Protein AF-A0A2K8SKA3-F1 (afdb_monomer_lite)

Structure (mmCIF, N/CA/C/O backbone):
data_AF-A0A2K8SKA3-F1
#
_entry.id   AF-A0A2K8SKA3-F1
#
loop_
_atom_site.group_PDB
_atom_site.id
_atom_site.type_symbol
_atom_site.label_atom_id
_atom_site.label_alt_id
_atom_site.label_comp_id
_atom_site.label_asym_id
_atom_site.label_entity_id
_atom_site.label_seq_id
_atom_site.pdbx_PDB_ins_code
_atom_site.Cartn_x
_atom_site.Cartn_y
_atom_site.Cartn_z
_atom_site.occupancy
_atom_site.B_iso_or_equiv
_atom_site.auth_seq_id
_atom_site.auth_comp_id
_atom_site.auth_asym_id
_atom_site.auth_atom_id
_atom_site.pdbx_PDB_model_num
ATOM 1 N N . MET A 1 1 ? -9.811 -3.970 7.566 1.00 79.94 1 MET A N 1
ATOM 2 C CA . MET A 1 1 ? -8.756 -4.192 8.584 1.00 79.94 1 MET A CA 1
ATOM 3 C C . MET A 1 1 ? -7.469 -3.411 8.287 1.00 79.94 1 MET A C 1
ATOM 5 O O . MET A 1 1 ? -7.051 -2.626 9.126 1.00 79.94 1 MET A O 1
ATOM 9 N N . LEU A 1 2 ? -6.890 -3.516 7.083 1.00 84.75 2 LEU A N 1
ATOM 10 C CA . LEU A 1 2 ? -5.625 -2.854 6.703 1.00 84.75 2 LEU A CA 1
ATOM 11 C C . LEU A 1 2 ? -5.573 -1.323 6.843 1.00 84.75 2 LEU A C 1
ATOM 13 O O . LEU A 1 2 ? -4.530 -0.796 7.215 1.00 84.75 2 LEU A O 1
ATOM 17 N N . LEU A 1 3 ? -6.665 -0.600 6.566 1.00 86.94 3 LEU A N 1
ATOM 18 C CA . LEU A 1 3 ? -6.688 0.866 6.687 1.00 86.94 3 LEU A CA 1
ATOM 19 C C . LEU A 1 3 ? -6.492 1.341 8.134 1.00 86.94 3 LEU A C 1
ATOM 21 O O . LEU A 1 3 ? -5.717 2.262 8.362 1.00 86.94 3 LEU A O 1
ATOM 25 N N . GLY A 1 4 ? -7.134 0.685 9.106 1.00 90.12 4 GLY A N 1
ATOM 26 C CA . GLY A 1 4 ? -6.988 1.032 10.524 1.00 90.12 4 GLY A CA 1
ATOM 27 C C . GLY A 1 4 ? -5.589 0.716 11.055 1.00 90.12 4 GLY A C 1
ATOM 28 O O . GLY A 1 4 ? -4.996 1.520 11.76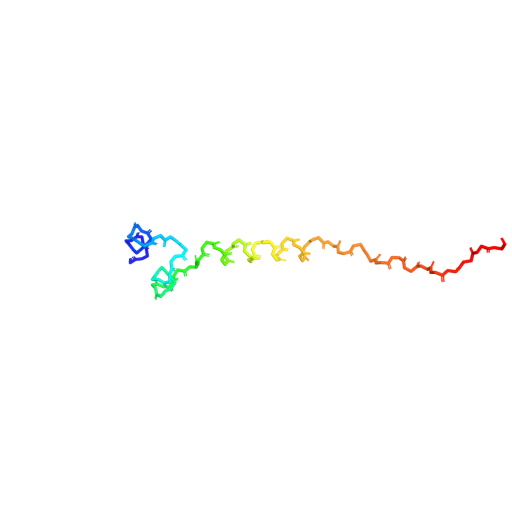6 1.00 90.12 4 GLY A O 1
ATOM 29 N N . VAL A 1 5 ? -5.018 -0.416 10.635 1.00 88.31 5 VAL A N 1
ATOM 30 C CA . VAL A 1 5 ? -3.649 -0.807 11.003 1.00 88.31 5 VAL A CA 1
ATOM 31 C C . VAL A 1 5 ? -2.617 0.123 10.356 1.00 88.31 5 VAL A C 1
ATOM 33 O O . VAL A 1 5 ? -1.688 0.566 11.022 1.00 88.31 5 VAL A O 1
ATOM 36 N N . ALA A 1 6 ? -2.815 0.505 9.090 1.00 88.06 6 ALA A N 1
ATOM 37 C CA . ALA A 1 6 ? -1.984 1.506 8.422 1.00 88.06 6 AL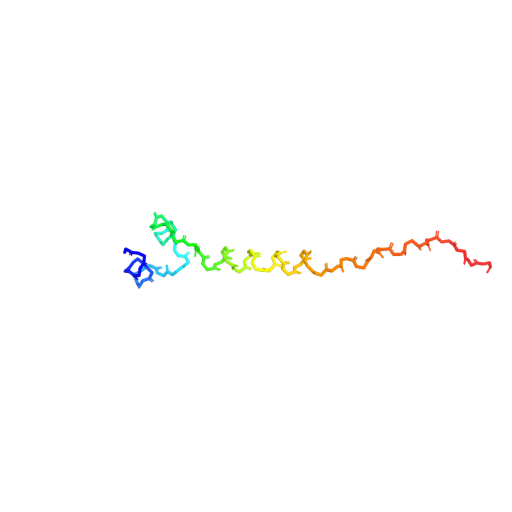A A CA 1
ATOM 38 C C . ALA A 1 6 ? -2.080 2.885 9.076 1.00 88.06 6 ALA A C 1
ATOM 40 O O . ALA A 1 6 ? -1.084 3.597 9.113 1.00 88.06 6 ALA A O 1
ATOM 41 N N . PHE A 1 7 ? -3.264 3.273 9.550 1.00 89.62 7 PHE A N 1
ATOM 42 C CA . PHE A 1 7 ? -3.467 4.549 10.226 1.00 89.62 7 PHE A CA 1
ATOM 43 C C . PHE A 1 7 ? -2.788 4.571 11.601 1.00 89.62 7 PHE A C 1
ATOM 45 O O . PHE A 1 7 ? -2.158 5.561 11.951 1.00 89.62 7 PHE A O 1
ATOM 52 N N . LYS A 1 8 ? -2.858 3.465 12.352 1.00 92.06 8 LYS A N 1
ATOM 53 C CA . LYS A 1 8 ? -2.301 3.371 13.708 1.00 92.06 8 LYS A CA 1
ATOM 54 C C . LYS A 1 8 ? -0.790 3.115 13.744 1.00 92.06 8 LYS A C 1
ATOM 56 O O . LYS A 1 8 ? -0.098 3.723 14.548 1.00 92.06 8 LYS A O 1
ATOM 61 N N . TYR A 1 9 ? -0.288 2.215 12.900 1.00 89.31 9 TYR A N 1
ATOM 62 C CA . TYR A 1 9 ? 1.108 1.755 12.932 1.00 89.31 9 TYR A CA 1
ATOM 63 C C . TYR A 1 9 ? 1.911 2.192 11.697 1.00 89.31 9 TYR A C 1
ATOM 65 O O . TYR A 1 9 ? 3.135 2.129 11.689 1.00 89.31 9 TYR A O 1
ATOM 73 N N . GLY A 1 10 ? 1.248 2.662 10.638 1.00 88.50 10 GLY A N 1
ATOM 74 C CA . GLY A 1 10 ? 1.892 3.026 9.375 1.00 88.50 10 GLY A CA 1
ATOM 75 C C . GLY A 1 10 ? 1.957 1.869 8.375 1.00 88.50 10 GLY A C 1
ATOM 76 O O . GLY A 1 10 ? 1.916 0.694 8.730 1.00 88.50 10 GLY A O 1
ATOM 77 N N . LYS A 1 11 ? 2.094 2.202 7.085 1.00 89.94 11 LYS A N 1
ATOM 78 C CA . LYS A 1 11 ? 2.140 1.234 5.9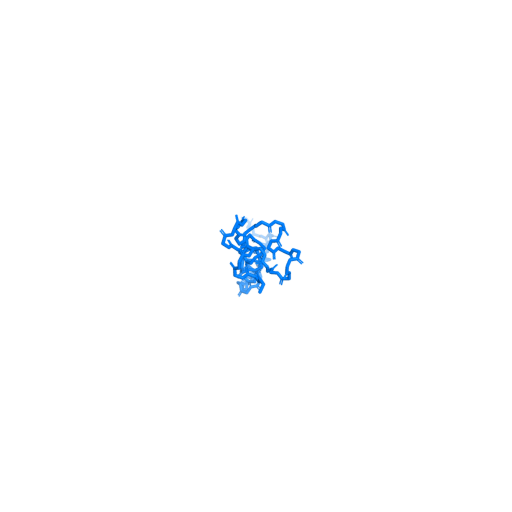64 1.00 89.94 11 LYS A CA 1
ATOM 79 C C . LYS A 1 11 ? 3.460 0.455 5.845 1.00 89.94 11 LYS A C 1
ATOM 81 O O . LYS A 1 11 ? 3.591 -0.382 4.957 1.00 89.94 11 LYS A O 1
ATOM 86 N N . ASP A 1 12 ? 4.454 0.764 6.674 1.00 89.94 12 ASP A N 1
ATOM 87 C CA . ASP A 1 12 ? 5.753 0.070 6.707 1.00 89.94 12 ASP A CA 1
ATOM 88 C C . ASP A 1 12 ? 5.959 -0.735 8.000 1.00 89.94 12 ASP A C 1
ATOM 90 O O . ASP A 1 12 ? 7.009 -1.340 8.212 1.00 89.94 12 ASP A O 1
ATOM 94 N N . SER A 1 13 ? 4.945 -0.766 8.863 1.00 89.81 13 SER A N 1
ATOM 95 C CA . SER A 1 13 ? 4.979 -1.493 10.128 1.00 89.81 13 SER A CA 1
ATOM 96 C C . SER A 1 13 ? 4.832 -3.000 9.945 1.00 89.81 13 SER A C 1
ATOM 98 O O . SER A 1 13 ? 4.376 -3.487 8.904 1.00 89.81 13 SER A O 1
ATOM 100 N N . HIS A 1 14 ? 5.235 -3.744 10.972 1.00 90.50 14 HIS A N 1
ATOM 101 C CA . HIS A 1 14 ? 5.107 -5.195 10.985 1.00 90.50 14 HIS A CA 1
ATOM 102 C C . HIS A 1 14 ? 3.645 -5.619 11.174 1.00 90.50 14 HIS A C 1
ATOM 104 O O . HIS A 1 14 ? 3.190 -6.585 10.578 1.00 90.50 14 HIS A O 1
ATOM 110 N N . GLU A 1 15 ? 2.868 -4.831 11.906 1.00 89.56 15 GLU A N 1
ATOM 111 C CA . GLU A 1 15 ? 1.434 -4.994 12.112 1.00 89.56 15 GLU A CA 1
ATOM 112 C C . GLU A 1 15 ? 0.678 -4.863 10.790 1.00 89.56 15 GLU A C 1
ATOM 114 O O . GLU A 1 15 ? -0.213 -5.661 10.497 1.00 89.56 15 GLU A O 1
ATOM 119 N N . TYR A 1 16 ? 1.065 -3.896 9.949 1.00 92.69 16 TYR A N 1
ATOM 120 C CA . TYR A 1 16 ? 0.502 -3.760 8.606 1.00 92.69 16 TYR A CA 1
ATOM 121 C C . TYR A 1 16 ? 0.786 -4.997 7.748 1.00 92.69 16 TYR A C 1
ATOM 123 O O . TYR A 1 16 ? -0.083 -5.419 6.988 1.00 92.69 16 TYR A O 1
ATOM 131 N N . GLN A 1 17 ? 1.960 -5.611 7.916 1.00 90.81 17 GLN A N 1
ATOM 132 C CA . GLN A 1 17 ? 2.321 -6.863 7.254 1.00 90.81 17 GLN A CA 1
ATOM 133 C C . GLN A 1 17 ? 1.519 -8.060 7.780 1.00 90.81 17 GLN A C 1
ATOM 135 O O . GLN A 1 17 ? 0.958 -8.813 6.989 1.00 90.81 17 GLN A O 1
ATOM 140 N N . MET A 1 18 ? 1.396 -8.191 9.101 1.00 90.88 18 MET A N 1
ATOM 141 C CA . MET A 1 18 ? 0.617 -9.243 9.765 1.00 90.88 18 MET A CA 1
ATOM 142 C C . MET A 1 18 ? -0.877 -9.175 9.418 1.0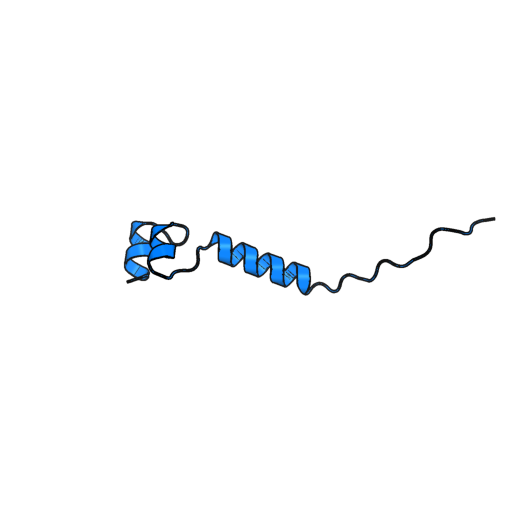0 90.88 18 MET A C 1
ATOM 144 O O . MET A 1 18 ? -1.540 -10.200 9.312 1.00 90.88 18 MET A O 1
ATOM 148 N N . ALA A 1 19 ? -1.404 -7.976 9.157 1.00 90.69 19 ALA A N 1
ATOM 149 C CA . ALA A 1 19 ? -2.763 -7.770 8.658 1.00 90.69 19 ALA A CA 1
ATOM 150 C C . ALA A 1 19 ? -2.942 -8.106 7.157 1.00 90.69 19 ALA A C 1
ATOM 152 O O . ALA A 1 19 ? -4.006 -7.829 6.598 1.00 90.69 19 ALA A O 1
ATOM 153 N N . GLY A 1 20 ? -1.915 -8.653 6.495 1.00 89.75 20 GLY A N 1
ATOM 154 C CA . GLY A 1 20 ? -1.919 -9.030 5.076 1.00 89.75 20 GLY A CA 1
ATOM 155 C C . GLY A 1 20 ? -1.478 -7.920 4.113 1.00 89.75 20 GLY A C 1
ATOM 156 O O . GLY A 1 20 ? -1.693 -8.020 2.907 1.00 89.75 20 GLY A O 1
ATOM 157 N N . GLY A 1 21 ? -0.897 -6.831 4.619 1.00 90.00 21 GLY A N 1
ATOM 158 C CA . GLY A 1 21 ? -0.427 -5.698 3.825 1.00 90.00 21 GLY A CA 1
ATOM 159 C C . GLY A 1 21 ? 0.999 -5.887 3.320 1.00 90.00 21 GLY A C 1
ATOM 160 O O . GLY A 1 21 ? 1.827 -6.533 3.950 1.00 90.00 21 GLY A O 1
ATOM 161 N N . VAL A 1 22 ? 1.333 -5.276 2.184 1.00 89.06 22 VAL A N 1
ATOM 162 C CA . VAL A 1 22 ? 2.723 -5.240 1.697 1.00 89.06 22 VAL A CA 1
ATOM 163 C C . VAL A 1 22 ? 3.392 -3.964 2.188 1.00 89.06 22 VAL A C 1
ATOM 165 O O . VAL A 1 22 ? 2.918 -2.869 1.858 1.00 89.06 22 VAL A O 1
ATOM 168 N N . ARG A 1 23 ? 4.505 -4.106 2.919 1.00 89.75 23 ARG A N 1
ATOM 169 C CA . ARG A 1 23 ? 5.288 -2.979 3.444 1.00 89.75 23 ARG A CA 1
ATOM 170 C C . ARG A 1 23 ? 5.724 -2.051 2.310 1.00 89.75 23 ARG A C 1
ATOM 172 O O . ARG A 1 23 ? 5.998 -2.482 1.184 1.00 89.75 23 ARG A O 1
ATOM 179 N N . LYS A 1 24 ? 5.771 -0.747 2.587 1.00 86.12 24 LYS A N 1
ATOM 180 C CA . LYS A 1 24 ? 6.162 0.264 1.590 1.00 86.12 24 LYS A CA 1
ATOM 181 C C . LYS A 1 24 ? 7.579 -0.002 1.073 1.00 86.12 24 LYS A C 1
ATOM 183 O O . LYS A 1 24 ? 7.804 0.070 -0.134 1.00 86.12 24 LYS A O 1
ATOM 188 N N . SER A 1 25 ? 8.500 -0.335 1.972 1.00 83.12 25 SER A N 1
ATOM 189 C CA . SER A 1 25 ? 9.883 -0.708 1.659 1.00 83.12 25 SER A CA 1
ATOM 190 C C . SER A 1 25 ? 9.967 -1.906 0.706 1.00 83.12 25 SER A C 1
ATOM 192 O O . SER A 1 25 ? 10.628 -1.817 -0.330 1.00 83.12 25 SER A O 1
ATOM 194 N N . ASP A 1 26 ? 9.225 -2.980 0.976 1.00 83.69 26 ASP A N 1
ATOM 195 C CA . ASP A 1 26 ? 9.166 -4.167 0.111 1.00 83.69 26 ASP A CA 1
ATOM 196 C C . ASP A 1 26 ? 8.605 -3.842 -1.277 1.00 83.69 26 ASP A C 1
ATOM 198 O O . ASP A 1 26 ? 9.108 -4.321 -2.296 1.00 83.69 26 ASP A O 1
ATOM 202 N N . ARG A 1 27 ? 7.601 -2.959 -1.345 1.00 85.00 27 ARG A N 1
ATOM 203 C CA . ARG A 1 27 ? 7.054 -2.481 -2.621 1.00 85.00 27 ARG A CA 1
ATOM 204 C C . ARG A 1 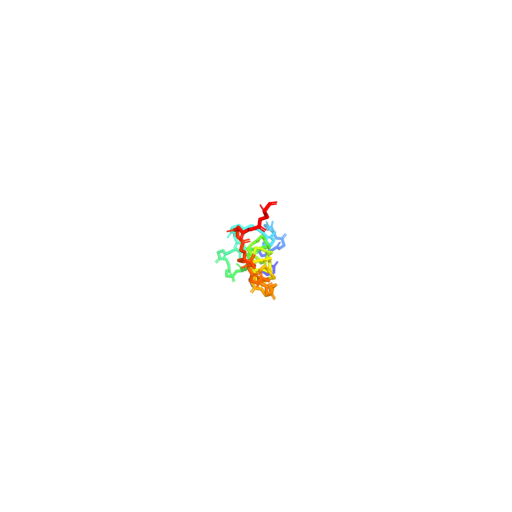27 ? 8.092 -1.713 -3.435 1.00 85.00 27 ARG A C 1
ATOM 206 O O . ARG A 1 27 ? 8.195 -1.930 -4.642 1.00 85.00 27 ARG A O 1
ATOM 213 N N . ILE A 1 28 ? 8.860 -0.834 -2.789 1.00 83.75 28 ILE A N 1
ATOM 214 C CA . ILE A 1 28 ? 9.933 -0.074 -3.441 1.00 83.75 28 ILE A CA 1
ATOM 215 C C . ILE A 1 28 ? 11.023 -1.028 -3.929 1.00 83.75 28 ILE A C 1
ATOM 217 O O . ILE A 1 28 ? 11.398 -0.934 -5.091 1.00 83.75 28 ILE A O 1
ATOM 221 N N . ARG A 1 29 ? 11.460 -1.986 -3.100 1.00 84.50 29 ARG A N 1
ATOM 222 C CA . ARG A 1 29 ? 12.459 -3.004 -3.473 1.00 84.50 29 ARG A CA 1
ATOM 223 C C . ARG A 1 29 ? 12.015 -3.854 -4.659 1.00 84.50 29 ARG A C 1
ATOM 225 O O . ARG A 1 29 ? 12.793 -4.084 -5.578 1.00 84.50 29 ARG A O 1
ATOM 232 N N . LYS A 1 30 ? 10.756 -4.297 -4.679 1.00 83.69 30 LYS A N 1
ATOM 233 C CA . LYS A 1 30 ? 10.211 -5.046 -5.818 1.00 83.69 30 LYS A CA 1
ATOM 234 C C . LYS A 1 30 ? 10.193 -4.182 -7.078 1.00 83.69 30 LYS A C 1
ATOM 236 O O . LYS A 1 30 ? 10.615 -4.629 -8.135 1.00 83.69 30 LYS A O 1
ATOM 241 N N . SER A 1 31 ? 9.767 -2.927 -6.953 1.00 76.50 31 SER A N 1
ATOM 242 C CA . SER A 1 31 ? 9.736 -1.974 -8.063 1.00 76.50 31 SER A CA 1
ATOM 243 C C . SER A 1 31 ? 11.134 -1.654 -8.611 1.00 76.50 31 SER A C 1
ATOM 245 O O . SER A 1 31 ? 11.317 -1.627 -9.827 1.00 76.50 31 SER A O 1
ATOM 247 N N . THR A 1 32 ? 12.135 -1.446 -7.748 1.00 75.94 32 THR A N 1
ATOM 248 C CA . THR A 1 32 ? 13.526 -1.218 -8.169 1.00 75.94 32 THR A CA 1
ATOM 249 C C . THR A 1 32 ? 14.118 -2.464 -8.814 1.00 75.94 32 THR A C 1
ATOM 251 O O . THR A 1 32 ? 14.710 -2.352 -9.882 1.00 75.94 32 THR A O 1
ATOM 254 N N . ALA A 1 33 ? 13.904 -3.649 -8.235 1.00 76.69 33 ALA A N 1
ATOM 255 C CA . ALA A 1 33 ? 14.361 -4.911 -8.809 1.00 76.69 33 ALA A CA 1
ATOM 256 C C . ALA A 1 33 ? 13.745 -5.173 -10.191 1.00 76.69 33 ALA A C 1
ATOM 258 O O . ALA A 1 33 ? 14.453 -5.582 -11.105 1.00 76.69 33 ALA A O 1
ATOM 259 N N . THR A 1 34 ? 12.452 -4.894 -10.384 1.00 76.88 34 THR A N 1
ATOM 260 C CA . THR A 1 34 ? 11.815 -5.015 -11.703 1.00 76.88 34 THR A CA 1
ATOM 261 C C . THR A 1 34 ? 12.407 -4.033 -12.712 1.00 76.88 34 THR A C 1
ATOM 263 O O . THR A 1 34 ? 12.668 -4.437 -13.839 1.00 76.88 34 THR A O 1
ATOM 266 N N . ARG A 1 35 ? 12.680 -2.775 -12.330 1.00 70.62 35 ARG A N 1
ATOM 267 C CA . ARG A 1 35 ? 13.336 -1.807 -13.231 1.00 70.62 35 ARG A CA 1
ATOM 268 C C . ARG A 1 35 ? 14.752 -2.232 -13.616 1.00 70.62 35 ARG A C 1
ATOM 270 O O . ARG A 1 35 ? 15.078 -2.218 -14.793 1.00 70.62 35 ARG A O 1
ATOM 277 N N . LEU A 1 36 ? 15.559 -2.671 -12.651 1.00 73.12 36 LEU A N 1
ATOM 278 C CA . LEU A 1 36 ? 16.921 -3.162 -12.906 1.00 73.12 36 LEU A CA 1
ATOM 279 C C . LEU A 1 36 ? 16.945 -4.432 -13.767 1.00 73.12 36 LEU A C 1
ATOM 281 O O . LEU A 1 36 ? 17.896 -4.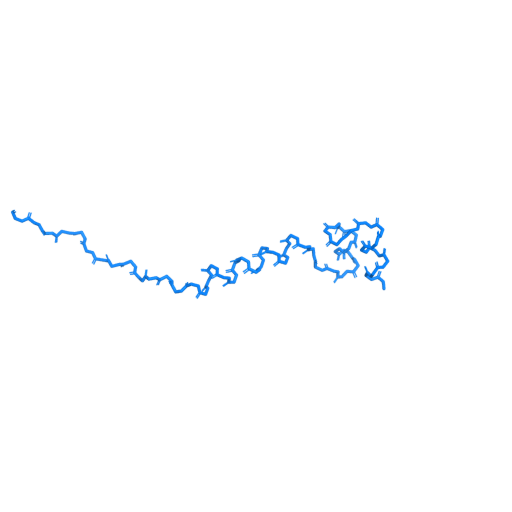662 -14.499 1.00 73.12 36 LEU A O 1
ATOM 285 N N . ARG A 1 37 ? 15.899 -5.261 -13.700 1.00 62.28 37 ARG A N 1
ATOM 286 C CA . ARG A 1 37 ? 15.759 -6.446 -14.560 1.00 62.28 37 ARG A CA 1
ATOM 287 C C . ARG A 1 37 ? 15.188 -6.149 -15.948 1.00 62.28 37 ARG A C 1
ATOM 289 O O . ARG A 1 37 ? 15.262 -7.009 -16.814 1.00 62.28 37 ARG A O 1
ATOM 296 N N . THR A 1 38 ? 14.570 -4.985 -16.143 1.00 59.47 38 THR A N 1
ATOM 297 C CA . THR A 1 38 ? 13.952 -4.578 -17.421 1.00 59.47 38 THR A CA 1
ATOM 298 C C . THR A 1 38 ? 14.780 -3.555 -18.183 1.00 59.47 38 THR A C 1
ATOM 300 O O . THR A 1 38 ? 14.506 -3.318 -19.356 1.00 59.47 38 THR A O 1
ATOM 303 N N . THR A 1 39 ? 15.833 -2.998 -17.579 1.00 60.56 39 THR A N 1
ATOM 304 C CA . THR A 1 39 ? 16.967 -2.513 -18.362 1.00 60.56 39 THR A CA 1
ATOM 305 C C . THR A 1 39 ? 17.585 -3.724 -19.056 1.00 60.56 39 THR A C 1
ATOM 307 O O . THR A 1 39 ? 18.064 -4.610 -18.346 1.00 60.56 39 THR A O 1
ATOM 310 N N . PRO A 1 40 ? 17.567 -3.814 -20.400 1.00 57.78 40 PRO A N 1
ATOM 311 C CA . PRO A 1 40 ? 18.380 -4.811 -21.068 1.00 57.78 40 PRO A CA 1
ATOM 312 C C . PRO A 1 40 ? 19.815 -4.521 -20.637 1.00 57.78 40 PRO A C 1
ATOM 314 O O . PRO A 1 40 ? 20.321 -3.420 -20.871 1.00 57.78 40 PRO A O 1
ATOM 317 N N . GLU A 1 41 ? 20.454 -5.470 -19.952 1.00 58.56 41 GLU A N 1
ATOM 318 C CA . GLU A 1 41 ? 21.907 -5.498 -19.919 1.00 58.56 41 GLU A CA 1
ATOM 319 C C . GLU A 1 41 ? 22.338 -5.431 -21.382 1.00 58.56 41 GLU A C 1
ATOM 321 O O . GLU A 1 41 ? 22.113 -6.359 -22.159 1.00 58.56 41 GLU A O 1
ATOM 326 N N . LYS A 1 42 ? 22.880 -4.281 -21.787 1.00 56.75 42 LYS A N 1
ATOM 327 C CA . LYS A 1 42 ? 23.682 -4.191 -22.998 1.00 56.75 42 LYS A CA 1
ATOM 328 C C . LYS A 1 42 ? 24.720 -5.304 -22.834 1.00 56.75 42 LYS A C 1
ATOM 330 O O . LYS A 1 42 ? 25.472 -5.225 -21.859 1.00 56.75 42 LYS A O 1
ATOM 335 N N . PRO A 1 43 ? 24.713 -6.362 -23.669 1.00 49.25 43 PRO A N 1
ATOM 336 C CA . PRO A 1 43 ? 25.622 -7.472 -23.466 1.00 49.25 43 PRO A CA 1
ATOM 337 C C . PRO A 1 43 ? 27.025 -6.887 -23.481 1.00 49.25 43 PRO A C 1
ATOM 339 O O . PRO A 1 43 ? 27.354 -6.074 -24.351 1.00 49.25 43 PRO A O 1
ATOM 342 N N . ALA A 1 44 ? 27.797 -7.229 -22.455 1.00 56.88 44 ALA A N 1
ATOM 343 C CA . ALA A 1 44 ? 29.202 -6.900 -22.367 1.00 56.88 44 ALA A CA 1
ATOM 344 C C . ALA A 1 44 ? 29.854 -7.300 -23.697 1.00 56.88 44 ALA A C 1
ATOM 346 O O . ALA A 1 44 ? 29.980 -8.487 -23.993 1.00 56.88 44 ALA A O 1
ATOM 347 N N . SER A 1 45 ? 30.204 -6.314 -24.527 1.00 50.75 45 SER A N 1
ATOM 348 C CA . SER A 1 45 ? 30.982 -6.567 -25.730 1.00 50.75 45 SER A CA 1
ATOM 349 C C . SER A 1 45 ? 32.392 -6.913 -25.274 1.00 50.75 45 SER A C 1
ATOM 351 O O . SER A 1 45 ? 33.207 -6.043 -24.965 1.00 50.75 45 SER A O 1
ATOM 353 N N . GLU A 1 46 ? 32.620 -8.211 -25.137 1.00 57.69 46 GLU A N 1
ATOM 354 C CA . GLU A 1 46 ? 33.765 -8.910 -25.701 1.00 57.69 46 GLU A CA 1
ATOM 355 C C . GLU A 1 46 ? 34.613 -8.004 -26.616 1.00 57.69 46 GLU A C 1
ATOM 357 O O . GLU A 1 46 ? 34.158 -7.570 -27.671 1.00 57.69 46 GLU A O 1
ATOM 362 N N . ASN A 1 47 ? 35.823 -7.642 -26.192 1.00 53.53 47 ASN A N 1
ATOM 363 C CA . ASN A 1 47 ? 37.040 -8.286 -26.690 1.00 53.53 47 ASN A CA 1
ATOM 364 C C . ASN A 1 47 ? 38.282 -7.557 -26.138 1.00 53.53 47 ASN A C 1
ATOM 366 O O . ASN A 1 47 ? 38.652 -6.466 -26.573 1.00 53.53 47 ASN A O 1
ATOM 370 N N . VAL A 1 48 ? 38.941 -8.178 -25.161 1.00 56.53 48 VAL A N 1
ATOM 371 C CA . VAL A 1 48 ? 40.307 -7.829 -24.762 1.00 56.53 48 VAL A CA 1
ATOM 372 C C . VAL A 1 48 ? 41.236 -8.525 -25.753 1.00 56.53 48 VAL A C 1
ATOM 374 O O . VAL A 1 48 ? 41.336 -9.747 -25.698 1.00 56.53 48 VAL A O 1
ATOM 377 N N . LYS A 1 49 ? 41.902 -7.735 -26.609 1.00 57.28 49 LYS A N 1
ATOM 378 C CA . LYS A 1 49 ? 43.185 -7.960 -27.322 1.00 57.28 49 LYS A CA 1
ATOM 379 C C . LYS A 1 49 ? 43.084 -7.536 -28.786 1.00 57.28 49 LYS A C 1
ATOM 381 O O . LYS A 1 49 ? 42.449 -8.217 -29.582 1.00 57.28 49 LYS A O 1
ATOM 386 N N . THR A 1 50 ? 43.780 -6.454 -29.133 1.00 45.00 50 THR A N 1
ATOM 387 C CA . THR A 1 50 ? 44.761 -6.355 -30.235 1.00 45.00 50 THR A CA 1
ATOM 388 C C . THR A 1 50 ? 45.070 -4.873 -30.447 1.00 45.00 50 THR A C 1
ATOM 390 O O . THR A 1 50 ? 44.217 -4.122 -30.908 1.00 45.00 50 THR A O 1
ATOM 393 N N . ALA A 1 51 ? 46.287 -4.455 -30.109 1.00 54.09 51 ALA A N 1
ATOM 394 C CA . ALA A 1 51 ? 46.924 -3.284 -30.698 1.00 54.09 51 ALA A CA 1
ATOM 395 C C . ALA A 1 51 ? 48.422 -3.589 -30.785 1.00 54.09 51 ALA A C 1
ATOM 397 O O . ALA A 1 51 ? 49.054 -3.904 -29.774 1.00 54.09 51 ALA A O 1
ATOM 398 N N . SER A 1 52 ? 48.873 -3.630 -32.037 1.00 53.28 52 SER A N 1
ATOM 399 C CA . SER A 1 52 ? 50.231 -3.835 -32.541 1.00 53.28 52 SER A CA 1
ATOM 400 C C . SER A 1 52 ? 51.176 -2.687 -32.217 1.00 53.28 52 SER A C 1
ATOM 402 O O . SER A 1 52 ? 50.679 -1.567 -31.966 1.00 53.28 52 SER A O 1
#

Organism: NCBI:txid2038116

Foldseek 3Di:
DLVVQCVPQNQQDVSSVVVVGDHPVNVVVVVVVVVVVPPPPPPPDDDPDDDD

pLDDT: mean 76.54, std 14.93, range [45.0, 92.69]

Radius of gyration: 21.15 Å; chains: 1; bounding box: 59×14×46 Å

Sequence (52 aa):
MLLGVAFKYGKDSHEYQMAGGVRKSDRIRKSTATRLRTTPEKPASENVKTAS

Secondary structure (DSSP, 8-state):
-HHHHHHHH-TTSHHHHHTTPPPHHHHHHHHHHHHHHHS-------------